Protein AF-A0AAU8YBQ7-F1 (afdb_monomer)

Solvent-accessible surface area (backbone atoms only — not comparable to full-atom values): 8292 Å² total; per-residue (Å²): 122,76,73,62,60,60,56,55,57,53,52,53,54,51,55,53,53,53,54,54,53,51,52,55,48,53,53,50,52,52,48,53,54,50,52,51,49,52,49,43,49,50,54,31,54,53,45,56,68,35,92,82,44,79,46,69,67,44,48,36,52,32,47,48,51,38,31,48,57,38,47,51,52,37,49,54,52,48,51,55,45,42,53,52,31,44,52,39,36,78,57,50,59,101,85,54,80,35,73,60,48,41,58,53,52,53,50,51,54,54,50,47,57,52,49,51,48,55,52,23,50,46,51,28,58,76,31,67,93,46,87,58,18,61,45,54,22,45,52,43,48,35,53,51,26,54,54,47,44,53,57,51,62,69,47,122

Sequence (156 aa):
MESVFKAVCVAALLATGVAHADVGREEGLDEAVRQFAAKVEAEWQQCLKNPNTRTTKDSDLCLLSMVRASNERVEEKYQEKMVTAQHMAEHPDSFATYETVPSLLKDSQALWKQYVKADCDGIYAESAAGTARSGYALFCRYKHALHRLRALDEWL

Structure (mmCIF, N/CA/C/O backbone):
data_AF-A0AAU8YBQ7-F1
#
_entry.id   AF-A0AAU8YBQ7-F1
#
loop_
_atom_site.group_PDB
_atom_site.id
_atom_site.type_symbol
_atom_site.label_atom_id
_atom_site.label_alt_id
_atom_site.label_comp_id
_atom_site.label_asym_id
_atom_site.label_entity_id
_atom_site.label_seq_id
_atom_site.pdbx_PDB_ins_code
_atom_site.Cartn_x
_atom_site.Cartn_y
_atom_site.Cartn_z
_atom_site.occupancy
_atom_site.B_iso_or_equiv
_atom_site.auth_seq_id
_atom_site.auth_comp_id
_atom_site.auth_asym_id
_atom_site.auth_atom_id
_atom_site.pdbx_PDB_model_num
ATOM 1 N N . MET A 1 1 ? 15.209 -35.539 -43.530 1.00 44.81 1 MET A N 1
ATOM 2 C CA . MET A 1 1 ? 14.117 -35.472 -42.529 1.00 44.81 1 MET A CA 1
ATOM 3 C C . MET A 1 1 ? 14.602 -35.558 -41.080 1.00 44.81 1 MET A C 1
ATOM 5 O O . MET A 1 1 ? 13.889 -35.086 -40.211 1.00 44.81 1 MET A O 1
ATOM 9 N N . GLU A 1 2 ? 15.806 -36.062 -40.790 1.00 43.50 2 GLU A N 1
ATOM 10 C CA . GLU A 1 2 ? 16.298 -36.199 -39.401 1.00 43.50 2 GLU A CA 1
ATOM 11 C C . GLU A 1 2 ? 16.768 -34.888 -38.738 1.00 43.50 2 GLU A C 1
ATOM 13 O O . GLU A 1 2 ? 16.822 -34.789 -37.515 1.00 43.50 2 GLU A O 1
ATOM 18 N N . SER A 1 3 ? 17.076 -33.854 -39.528 1.00 49.28 3 SER A N 1
ATOM 19 C CA . SER A 1 3 ? 17.566 -32.564 -39.014 1.00 49.28 3 SER A CA 1
ATOM 20 C C . SER A 1 3 ? 16.453 -31.631 -38.509 1.00 49.28 3 SER A C 1
ATOM 22 O O . SER A 1 3 ? 16.732 -30.746 -37.705 1.00 49.28 3 SER A O 1
ATOM 24 N N . VAL A 1 4 ? 15.198 -31.840 -38.927 1.00 48.59 4 VAL A N 1
ATOM 25 C CA . VAL A 1 4 ? 14.063 -30.974 -38.552 1.00 48.59 4 VAL A CA 1
ATOM 26 C C . VAL A 1 4 ? 13.510 -31.352 -37.172 1.00 48.59 4 VAL A C 1
ATOM 28 O O . VAL A 1 4 ? 13.166 -30.477 -36.384 1.00 48.59 4 VAL A O 1
ATOM 31 N N . PHE A 1 5 ? 13.520 -32.642 -36.818 1.00 42.41 5 PHE A N 1
ATOM 32 C CA . PHE A 1 5 ? 13.032 -33.117 -35.517 1.00 42.41 5 PHE A CA 1
ATOM 33 C C . PHE A 1 5 ? 13.914 -32.688 -34.334 1.00 42.41 5 PHE A C 1
ATOM 35 O O . PHE A 1 5 ? 13.396 -32.427 -33.251 1.00 42.41 5 PHE A O 1
ATOM 42 N N . LYS A 1 6 ? 15.231 -32.535 -34.530 1.00 42.56 6 LYS A N 1
ATOM 43 C CA . LYS A 1 6 ? 16.135 -32.065 -33.464 1.00 42.56 6 LYS A CA 1
ATOM 44 C C . LYS A 1 6 ? 15.940 -30.584 -33.115 1.00 42.56 6 LYS A C 1
ATOM 46 O O . LYS A 1 6 ? 16.131 -30.217 -31.961 1.00 42.56 6 LYS A O 1
ATOM 51 N N . ALA A 1 7 ? 15.527 -29.750 -34.071 1.00 46.56 7 ALA A N 1
ATOM 52 C CA . ALA A 1 7 ? 15.308 -28.321 -33.838 1.00 46.56 7 ALA A CA 1
ATOM 53 C C . ALA A 1 7 ? 14.047 -28.043 -32.994 1.00 46.56 7 ALA A C 1
ATOM 55 O O . ALA A 1 7 ? 14.046 -27.142 -32.158 1.00 46.56 7 ALA A O 1
ATOM 56 N N . VAL A 1 8 ? 12.999 -28.859 -33.155 1.00 50.03 8 VAL A N 1
ATOM 57 C CA . VAL A 1 8 ? 11.725 -28.701 -32.429 1.00 50.03 8 VAL A CA 1
ATOM 58 C C . VAL A 1 8 ? 11.865 -29.057 -30.942 1.00 50.03 8 VAL A C 1
ATOM 60 O O . VAL A 1 8 ? 11.314 -28.363 -30.090 1.00 50.03 8 VAL A O 1
ATOM 63 N N . CYS A 1 9 ? 12.657 -30.079 -30.602 1.00 44.56 9 CYS A N 1
ATOM 64 C CA . CYS A 1 9 ? 12.886 -30.467 -29.205 1.00 44.56 9 CYS A CA 1
ATOM 65 C C . CY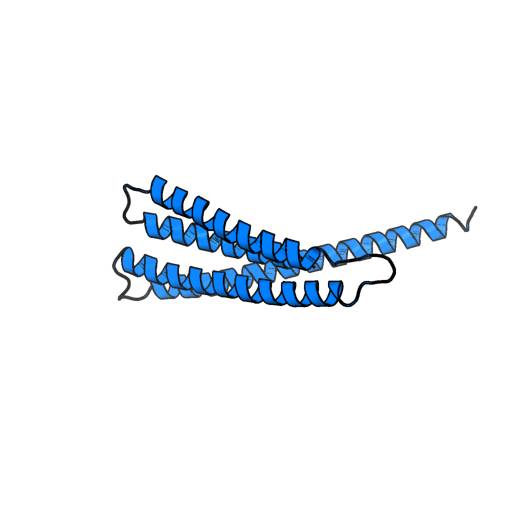S A 1 9 ? 13.658 -29.408 -28.401 1.00 44.56 9 CYS A C 1
ATOM 67 O O . CYS A 1 9 ? 13.380 -29.216 -27.221 1.00 44.56 9 CYS A O 1
ATOM 69 N N . VAL A 1 10 ? 14.594 -28.691 -29.032 1.00 49.53 10 VAL A N 1
ATOM 70 C CA . VAL A 1 10 ? 15.361 -27.623 -28.365 1.00 49.53 10 VAL A CA 1
ATOM 71 C C . VAL A 1 10 ? 14.493 -26.382 -28.135 1.00 49.53 10 VAL A C 1
ATOM 73 O O . VAL A 1 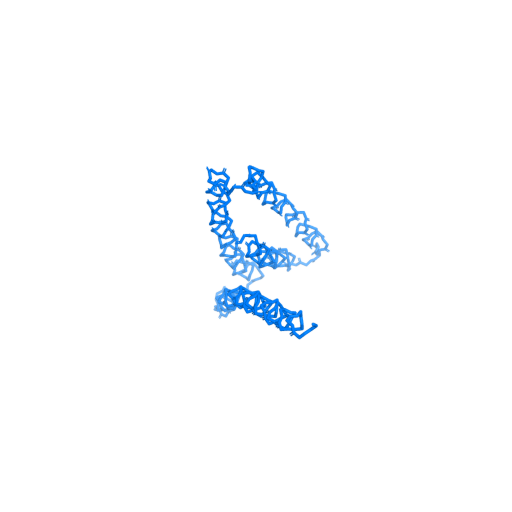10 ? 14.552 -25.790 -27.061 1.00 49.53 10 VAL A O 1
ATOM 76 N N . ALA A 1 11 ? 13.628 -26.026 -29.091 1.00 46.81 11 ALA A N 1
ATOM 77 C CA . ALA A 1 11 ? 12.691 -24.912 -28.935 1.00 46.81 11 ALA A CA 1
ATOM 78 C C . ALA A 1 11 ? 11.652 -25.164 -27.823 1.00 46.81 11 ALA A C 1
ATOM 80 O O . ALA A 1 11 ? 11.348 -24.255 -27.053 1.00 46.81 11 ALA A O 1
ATOM 81 N N . ALA A 1 12 ? 11.160 -26.401 -27.687 1.00 47.06 12 ALA A N 1
ATOM 82 C CA . ALA A 1 12 ? 10.235 -26.776 -26.615 1.00 47.06 12 ALA A CA 1
ATOM 83 C C . ALA A 1 12 ? 10.886 -26.706 -25.220 1.00 47.06 12 ALA A C 1
ATOM 85 O O . ALA A 1 12 ? 10.263 -26.210 -24.286 1.00 47.06 12 ALA A O 1
ATOM 86 N N . LEU A 1 13 ? 12.150 -27.130 -25.089 1.00 47.19 13 LEU A N 1
ATOM 87 C CA . LEU A 1 13 ? 12.907 -27.048 -23.832 1.00 47.19 13 LEU A CA 1
ATOM 88 C C . LEU A 1 13 ? 13.192 -25.597 -23.411 1.00 47.19 13 LEU A C 1
ATOM 90 O O . LEU A 1 13 ? 13.106 -25.268 -22.226 1.00 47.19 13 LEU A O 1
ATOM 94 N N . LEU A 1 14 ? 13.477 -24.717 -24.376 1.00 47.03 14 LEU A N 1
ATOM 95 C CA . LEU A 1 14 ? 13.661 -23.285 -24.125 1.00 47.03 14 LEU A CA 1
ATOM 96 C C . LEU A 1 14 ? 12.347 -22.608 -23.707 1.00 47.03 14 LEU A C 1
ATOM 98 O O . LEU A 1 14 ? 12.343 -21.857 -22.737 1.00 47.03 14 LEU A O 1
ATOM 102 N N . ALA A 1 15 ? 11.225 -22.928 -24.360 1.00 47.75 15 ALA A N 1
ATOM 103 C CA . ALA A 1 15 ? 9.911 -22.393 -23.994 1.00 47.75 15 ALA A CA 1
ATOM 104 C C . ALA A 1 15 ? 9.475 -22.818 -22.579 1.00 47.75 15 ALA A C 1
ATOM 106 O O . ALA A 1 15 ? 8.937 -22.008 -21.826 1.00 47.75 15 ALA A O 1
ATOM 107 N N . THR A 1 16 ? 9.761 -24.062 -22.174 1.00 48.12 16 THR A N 1
ATOM 108 C CA . THR A 1 16 ? 9.491 -24.512 -20.800 1.00 48.12 16 THR A CA 1
ATOM 109 C C . THR A 1 16 ? 10.405 -23.852 -19.770 1.00 48.12 16 THR A C 1
ATOM 111 O O . THR A 1 16 ? 9.954 -23.587 -18.660 1.00 48.12 16 THR A O 1
ATOM 114 N N . GLY A 1 17 ? 11.665 -23.556 -20.110 1.00 46.53 17 GLY A N 1
ATOM 115 C CA . GLY A 1 17 ? 12.604 -22.896 -19.196 1.00 46.53 17 GLY A CA 1
ATOM 116 C C . GLY A 1 17 ? 12.213 -21.455 -18.860 1.00 46.53 17 GLY A C 1
ATOM 117 O O . GLY A 1 17 ? 12.323 -21.052 -17.705 1.00 46.53 17 GLY A O 1
ATOM 118 N N . VAL A 1 18 ? 11.693 -20.708 -19.841 1.00 51.72 18 VAL A N 1
ATOM 119 C CA . VAL A 1 18 ? 11.190 -19.337 -19.637 1.00 51.72 18 VAL A CA 1
ATOM 120 C C . VAL A 1 18 ? 9.945 -19.342 -18.744 1.00 51.72 18 VAL A C 1
ATOM 122 O O . VAL A 1 18 ? 9.894 -18.600 -17.770 1.00 51.72 18 VAL A O 1
ATOM 125 N N . ALA A 1 19 ? 9.005 -20.264 -18.980 1.00 52.69 19 ALA A N 1
ATOM 126 C CA . ALA A 1 19 ? 7.791 -20.372 -18.170 1.00 52.69 19 ALA A CA 1
ATOM 127 C C . ALA A 1 19 ? 8.064 -20.711 -16.689 1.00 52.69 19 ALA A C 1
ATOM 129 O O . ALA A 1 19 ? 7.406 -20.168 -15.809 1.00 52.69 19 ALA A O 1
ATOM 130 N N . HIS A 1 20 ? 9.044 -21.571 -16.379 1.00 53.66 20 HIS A N 1
ATOM 131 C CA . HIS A 1 20 ? 9.386 -21.878 -14.979 1.00 53.66 20 HIS A CA 1
ATOM 132 C C . HIS A 1 20 ? 10.113 -20.719 -14.278 1.00 53.66 20 HIS A C 1
ATOM 134 O O . HIS A 1 20 ? 9.947 -20.538 -13.073 1.00 53.66 20 HIS A O 1
ATOM 140 N N . ALA A 1 21 ? 10.904 -19.932 -15.015 1.00 57.16 21 ALA A N 1
ATOM 141 C CA . ALA A 1 21 ? 11.534 -18.729 -14.475 1.00 57.16 21 ALA A CA 1
ATOM 142 C C . ALA A 1 21 ? 10.495 -17.635 -14.171 1.00 57.16 21 ALA A C 1
ATOM 144 O O . ALA A 1 21 ? 10.602 -16.969 -13.142 1.00 57.16 21 ALA A O 1
ATOM 145 N N . ASP A 1 22 ? 9.473 -17.498 -15.020 1.00 58.81 22 ASP A N 1
ATOM 146 C CA . ASP A 1 22 ? 8.364 -16.567 -14.803 1.00 58.81 22 ASP A CA 1
ATOM 147 C C . ASP A 1 22 ? 7.492 -16.975 -13.605 1.00 58.81 22 ASP A C 1
ATOM 149 O O . ASP A 1 22 ? 7.233 -16.137 -12.744 1.00 58.81 22 ASP A O 1
ATOM 153 N N . VAL A 1 23 ? 7.144 -18.262 -13.464 1.00 62.88 23 VAL A N 1
ATOM 154 C CA . VAL A 1 23 ? 6.393 -18.765 -12.294 1.00 62.88 23 VAL A CA 1
ATOM 155 C C . VAL A 1 23 ? 7.181 -18.562 -10.995 1.00 62.88 23 VAL A C 1
ATOM 157 O O . VAL A 1 23 ? 6.638 -18.047 -10.023 1.00 62.88 23 VAL A O 1
ATOM 160 N N . GLY A 1 24 ? 8.480 -18.880 -10.974 1.00 61.44 24 GLY A N 1
ATOM 161 C CA . GLY A 1 24 ? 9.313 -18.662 -9.785 1.00 61.44 24 GLY A CA 1
ATOM 162 C C . GLY A 1 24 ? 9.482 -17.180 -9.417 1.00 61.44 24 GLY A C 1
ATOM 163 O O . GLY A 1 24 ? 9.606 -16.846 -8.237 1.00 61.44 24 GLY A O 1
ATOM 164 N N . ARG A 1 25 ? 9.461 -16.276 -10.408 1.00 63.16 25 ARG A N 1
ATOM 165 C CA . ARG A 1 25 ? 9.467 -14.822 -10.182 1.00 63.16 25 ARG A CA 1
ATOM 166 C C . ARG A 1 25 ? 8.149 -14.364 -9.566 1.00 63.16 25 ARG A C 1
ATOM 168 O O . ARG A 1 25 ? 8.179 -13.662 -8.562 1.00 63.16 25 ARG A O 1
ATOM 175 N N . GLU A 1 26 ? 7.016 -14.768 -10.134 1.00 63.09 26 GLU A N 1
ATOM 176 C CA . GLU A 1 26 ? 5.683 -14.432 -9.617 1.00 63.09 26 GLU A CA 1
ATOM 177 C C . GLU A 1 26 ? 5.478 -14.949 -8.186 1.00 63.09 26 GLU A C 1
ATOM 179 O O . GLU A 1 26 ? 5.057 -14.189 -7.311 1.00 63.09 26 GLU A O 1
ATOM 184 N N . GLU A 1 27 ? 5.873 -16.196 -7.911 1.00 72.88 27 GLU A N 1
ATOM 185 C CA . GLU A 1 27 ? 5.844 -16.783 -6.565 1.00 72.88 27 GLU A CA 1
ATOM 186 C C . GLU A 1 27 ? 6.729 -16.004 -5.579 1.00 72.88 27 GLU A C 1
ATOM 188 O O . GLU A 1 27 ? 6.330 -15.753 -4.440 1.00 72.88 27 GLU A O 1
ATOM 193 N N . GLY A 1 28 ? 7.920 -15.574 -6.010 1.00 73.31 28 GLY A N 1
ATOM 194 C CA . GLY A 1 28 ? 8.822 -14.766 -5.188 1.00 73.31 28 GLY A CA 1
ATOM 195 C C . GLY A 1 28 ? 8.278 -13.368 -4.873 1.00 73.31 28 GLY A C 1
ATOM 196 O O . GLY A 1 28 ? 8.440 -12.879 -3.752 1.00 73.31 28 GLY A O 1
ATOM 197 N N . LEU A 1 29 ? 7.616 -12.727 -5.840 1.00 77.19 29 LEU A N 1
ATOM 198 C CA . LEU A 1 29 ? 6.994 -11.411 -5.664 1.00 77.19 29 LEU A CA 1
ATOM 199 C C . LEU A 1 29 ? 5.782 -11.493 -4.725 1.00 77.19 29 LEU A C 1
ATOM 201 O O . LEU A 1 29 ? 5.662 -10.673 -3.810 1.00 77.19 29 LEU A O 1
ATOM 205 N N . ASP A 1 30 ? 4.931 -12.513 -4.874 1.00 86.19 30 ASP A N 1
ATOM 206 C CA . ASP A 1 30 ? 3.822 -12.731 -3.940 1.00 86.19 30 ASP A CA 1
ATOM 207 C C . ASP A 1 30 ? 4.329 -13.051 -2.527 1.00 86.19 30 ASP A C 1
ATOM 209 O O . ASP A 1 30 ? 3.821 -12.487 -1.554 1.00 86.19 30 ASP A O 1
ATOM 213 N N . GLU A 1 31 ? 5.389 -13.855 -2.390 1.00 90.06 31 GLU A N 1
ATOM 214 C CA . GLU A 1 31 ? 5.998 -14.132 -1.086 1.00 90.06 31 GLU A CA 1
ATOM 215 C C . GLU A 1 31 ? 6.540 -12.856 -0.428 1.00 90.06 31 GLU A C 1
ATOM 217 O O . GLU A 1 31 ? 6.329 -12.655 0.769 1.00 90.06 31 GLU A O 1
ATOM 222 N N . ALA A 1 32 ? 7.165 -11.943 -1.180 1.00 91.19 32 ALA A N 1
ATOM 223 C CA . ALA A 1 32 ? 7.634 -10.668 -0.634 1.00 91.19 32 ALA A CA 1
ATOM 224 C C . ALA A 1 32 ? 6.475 -9.803 -0.102 1.00 91.19 32 ALA A C 1
ATOM 226 O O . ALA A 1 32 ? 6.567 -9.238 0.996 1.00 91.19 32 ALA A O 1
ATOM 227 N N . VAL A 1 33 ? 5.357 -9.728 -0.834 1.00 94.62 33 VAL A N 1
ATOM 228 C CA . VAL A 1 33 ? 4.145 -9.032 -0.367 1.00 94.62 33 VAL A CA 1
ATOM 229 C C . VAL A 1 33 ? 3.551 -9.732 0.856 1.00 94.62 33 VAL A C 1
ATOM 231 O O . VAL A 1 33 ? 3.129 -9.063 1.802 1.00 94.62 33 VAL A O 1
ATOM 234 N N . ARG A 1 34 ? 3.562 -11.067 0.889 1.00 95.00 34 ARG A N 1
ATOM 235 C CA . ARG A 1 34 ? 3.047 -11.869 2.006 1.00 95.00 34 ARG A CA 1
ATOM 236 C C . ARG A 1 34 ? 3.892 -11.706 3.270 1.00 95.00 34 ARG A C 1
ATOM 238 O O . ARG A 1 34 ? 3.335 -11.573 4.359 1.00 95.00 34 ARG A O 1
ATOM 245 N N . GLN A 1 35 ? 5.216 -11.647 3.143 1.00 96.44 35 GLN A N 1
ATOM 246 C CA . GLN A 1 35 ? 6.131 -11.373 4.255 1.00 96.44 35 GLN A CA 1
ATOM 247 C C . GLN A 1 35 ? 5.960 -9.952 4.792 1.00 96.44 35 GLN A C 1
ATOM 249 O O . GLN A 1 35 ? 5.912 -9.752 6.008 1.00 96.44 35 GLN A O 1
ATOM 254 N N . PHE A 1 36 ? 5.813 -8.969 3.900 1.00 97.12 36 PHE A N 1
ATOM 255 C CA . PHE A 1 36 ? 5.486 -7.601 4.294 1.00 97.12 36 PHE A CA 1
ATOM 256 C C . PHE A 1 36 ? 4.156 -7.542 5.057 1.00 97.12 36 PHE A C 1
ATOM 258 O O . PHE A 1 36 ? 4.108 -6.976 6.150 1.00 97.12 36 PHE A O 1
ATOM 265 N N . ALA A 1 37 ? 3.104 -8.170 4.519 1.00 97.44 37 ALA A N 1
ATOM 266 C CA . ALA A 1 37 ? 1.792 -8.248 5.152 1.00 97.44 37 ALA A CA 1
ATOM 267 C C . ALA A 1 37 ? 1.888 -8.868 6.553 1.00 97.44 37 ALA A C 1
ATOM 269 O O . ALA A 1 37 ? 1.441 -8.252 7.517 1.00 97.44 37 ALA A O 1
ATOM 270 N N . ALA A 1 38 ? 2.568 -10.011 6.686 1.00 97.88 38 ALA A N 1
ATOM 271 C CA . ALA A 1 38 ? 2.761 -10.684 7.967 1.00 97.88 38 ALA A CA 1
ATOM 272 C C . ALA A 1 38 ? 3.471 -9.794 9.001 1.00 97.88 38 ALA A C 1
ATOM 274 O O . ALA A 1 38 ? 3.099 -9.794 10.175 1.00 97.88 38 ALA A O 1
ATOM 275 N N . LYS A 1 39 ? 4.467 -9.005 8.577 1.00 97.81 39 LYS A N 1
ATOM 276 C CA . LYS A 1 39 ? 5.168 -8.064 9.460 1.00 97.81 39 LYS A CA 1
ATOM 277 C C . LYS A 1 39 ? 4.228 -6.976 9.982 1.00 97.81 39 LYS A C 1
ATOM 279 O O . LYS A 1 39 ? 4.130 -6.789 11.194 1.00 97.81 39 LYS A O 1
ATOM 284 N N . VAL A 1 40 ? 3.534 -6.268 9.091 1.00 97.88 40 VAL A N 1
ATOM 285 C CA . VAL A 1 40 ? 2.670 -5.146 9.500 1.00 97.88 40 VAL A CA 1
ATOM 286 C C . VAL A 1 40 ? 1.432 -5.624 10.264 1.00 97.88 40 VAL A C 1
ATOM 288 O O . VAL A 1 40 ? 0.974 -4.945 11.183 1.00 97.88 40 VAL A O 1
ATOM 291 N N . GLU A 1 41 ? 0.928 -6.824 9.960 1.00 97.75 41 GLU A N 1
ATOM 292 C CA . GLU A 1 41 ? -0.128 -7.473 10.740 1.00 97.75 41 GLU A CA 1
ATOM 293 C C . GLU A 1 41 ? 0.365 -7.853 12.137 1.00 97.75 41 GLU A C 1
ATOM 295 O O . GLU A 1 41 ? -0.352 -7.631 13.111 1.00 97.75 41 GLU A O 1
ATOM 300 N N . ALA A 1 42 ? 1.591 -8.367 12.280 1.00 97.88 42 ALA A N 1
ATOM 301 C CA . ALA A 1 42 ? 2.164 -8.666 13.590 1.00 97.88 42 ALA A CA 1
ATOM 302 C C . ALA A 1 42 ? 2.313 -7.401 14.455 1.00 97.88 42 ALA A C 1
ATOM 304 O O . ALA A 1 42 ? 1.951 -7.421 15.634 1.00 97.88 42 ALA A O 1
ATOM 305 N N . GLU A 1 43 ? 2.773 -6.290 13.872 1.00 97.75 43 GLU A N 1
ATOM 306 C CA . GLU A 1 43 ? 2.866 -4.987 14.548 1.00 97.75 43 GLU A CA 1
ATOM 307 C C . GLU A 1 43 ? 1.482 -4.463 14.968 1.00 97.75 43 GLU A C 1
ATOM 309 O O . GLU A 1 43 ? 1.293 -4.013 16.104 1.00 97.75 43 GLU A O 1
ATOM 314 N N . TRP A 1 44 ? 0.481 -4.589 14.093 1.00 97.06 44 TRP A N 1
ATOM 315 C CA . TRP A 1 44 ? -0.907 -4.254 14.412 1.00 97.06 44 TRP A CA 1
ATOM 316 C C . TRP A 1 44 ? -1.453 -5.107 15.565 1.00 97.06 44 TRP A C 1
ATOM 318 O O . TRP A 1 44 ? -1.998 -4.565 16.530 1.00 97.06 44 TRP A O 1
ATOM 328 N N . GLN A 1 45 ? -1.247 -6.426 15.524 1.00 97.06 45 GLN A N 1
ATOM 329 C CA . GLN A 1 45 ? -1.651 -7.345 16.593 1.00 97.06 45 GLN A CA 1
ATOM 330 C C . GLN A 1 45 ? -0.945 -7.037 17.916 1.00 97.06 45 GLN A C 1
ATOM 332 O O . GLN A 1 45 ? -1.551 -7.136 18.985 1.00 97.06 45 GLN A O 1
ATOM 337 N N . GLN A 1 46 ? 0.324 -6.636 17.874 1.00 97.88 46 GLN A N 1
ATOM 338 C CA . GLN A 1 46 ? 1.050 -6.198 19.062 1.00 97.88 46 GLN A CA 1
ATOM 339 C C . GLN A 1 46 ? 0.460 -4.905 19.640 1.00 97.88 46 GLN A C 1
ATOM 341 O O . GLN A 1 46 ? 0.276 -4.814 20.854 1.00 97.88 46 GLN A O 1
ATOM 346 N N . CYS A 1 47 ? 0.106 -3.934 18.794 1.00 97.06 47 CYS A N 1
ATOM 347 C CA . CYS A 1 47 ? -0.556 -2.701 19.225 1.00 97.06 47 CYS A CA 1
ATOM 348 C C . CYS A 1 47 ? -1.921 -2.975 19.878 1.00 97.06 47 CYS A C 1
ATOM 350 O O . CYS A 1 47 ? -2.241 -2.398 20.921 1.00 97.06 47 CYS A O 1
ATOM 352 N N . LEU A 1 48 ? -2.699 -3.913 19.330 1.00 95.25 48 LEU A N 1
ATOM 353 C CA . LEU A 1 48 ? -3.985 -4.324 19.902 1.00 95.25 48 LEU A CA 1
ATOM 354 C C . LEU A 1 48 ? -3.859 -4.976 21.285 1.00 95.25 48 LEU A C 1
ATOM 356 O O . LEU A 1 48 ? -4.758 -4.834 22.107 1.00 95.25 48 LEU A O 1
ATOM 360 N N . LYS A 1 49 ? -2.744 -5.660 21.563 1.00 96.62 49 LYS A N 1
ATOM 361 C CA . LYS A 1 49 ? -2.467 -6.280 22.872 1.00 96.62 49 LYS A CA 1
ATOM 362 C C . LYS A 1 49 ? -2.007 -5.280 23.938 1.00 96.62 49 LYS A C 1
ATOM 364 O O . LYS A 1 49 ? -1.846 -5.666 25.095 1.00 96.62 49 LYS A O 1
ATOM 369 N N . ASN A 1 50 ? -1.763 -4.019 23.579 1.00 95.25 50 ASN A N 1
ATOM 370 C CA . ASN A 1 50 ? -1.350 -3.004 24.540 1.00 95.25 50 ASN A CA 1
ATOM 371 C C . ASN A 1 50 ? -2.480 -2.753 25.563 1.00 95.25 50 ASN A C 1
ATOM 373 O O . ASN A 1 50 ? -3.606 -2.474 25.154 1.00 95.25 50 ASN A O 1
ATOM 377 N N . PRO A 1 51 ? -2.212 -2.781 26.884 1.00 94.62 51 PRO A N 1
ATOM 378 C CA . PRO A 1 51 ? -3.235 -2.558 27.914 1.00 94.62 51 PRO A CA 1
ATOM 379 C C . PRO A 1 51 ? -3.878 -1.159 27.880 1.00 94.62 51 PRO A C 1
ATOM 381 O O . PRO A 1 51 ? -4.885 -0.928 28.560 1.00 94.62 51 PRO A O 1
ATOM 384 N N . ASN A 1 52 ? -3.305 -0.223 27.119 1.00 93.62 52 ASN A N 1
ATOM 385 C CA . ASN A 1 52 ? -3.858 1.107 26.870 1.00 93.62 52 ASN A CA 1
ATOM 386 C C . ASN A 1 52 ? -4.779 1.163 25.637 1.00 93.62 52 ASN A C 1
ATOM 388 O O . ASN A 1 52 ? -5.485 2.152 25.472 1.00 93.62 52 ASN A O 1
ATOM 392 N N . THR A 1 53 ? -4.829 0.113 24.812 1.00 94.06 53 THR A N 1
ATOM 393 C CA . THR A 1 53 ? -5.759 -0.011 23.681 1.00 94.06 53 THR A CA 1
ATOM 394 C C . THR A 1 53 ? -7.100 -0.532 24.194 1.00 94.06 53 THR A C 1
ATOM 396 O O . THR A 1 53 ? -7.301 -1.739 24.313 1.00 94.06 53 THR A O 1
ATOM 399 N N . ARG A 1 54 ? -8.013 0.370 24.575 1.00 93.06 54 ARG A N 1
ATOM 400 C CA . ARG A 1 54 ? -9.252 0.002 25.299 1.00 93.06 54 ARG A CA 1
ATOM 401 C C . ARG A 1 54 ? -10.530 0.332 24.550 1.00 93.06 54 ARG A C 1
ATOM 403 O O . ARG A 1 54 ? -11.590 -0.188 24.887 1.00 93.06 54 ARG A O 1
ATOM 410 N N . THR A 1 55 ? -10.448 1.219 23.571 1.00 93.94 55 THR A N 1
ATOM 411 C CA . THR A 1 55 ? -11.602 1.713 22.826 1.00 93.94 55 THR A CA 1
ATOM 412 C C . THR A 1 55 ? -11.483 1.369 21.350 1.00 93.94 55 THR A C 1
ATOM 414 O O . THR A 1 55 ? -10.389 1.142 20.837 1.00 93.94 55 THR A O 1
ATOM 417 N N . THR A 1 56 ? -12.610 1.408 20.632 1.00 90.81 56 THR A N 1
ATOM 418 C CA . THR A 1 56 ? -12.613 1.278 19.167 1.00 90.81 56 THR A CA 1
ATOM 419 C C . THR A 1 56 ? -11.687 2.301 18.513 1.00 90.81 56 THR A C 1
ATOM 421 O O . THR A 1 56 ? -10.977 1.969 17.575 1.00 90.81 56 THR A O 1
ATOM 424 N N . LYS A 1 57 ? -11.618 3.520 19.063 1.00 92.81 57 LYS A N 1
ATOM 425 C CA . LYS A 1 57 ? -10.703 4.559 18.590 1.00 92.81 57 LYS A CA 1
ATOM 426 C C . LYS A 1 57 ? -9.234 4.156 18.756 1.00 92.81 57 LYS A C 1
ATOM 428 O O . LYS A 1 57 ? -8.438 4.424 17.864 1.00 92.81 57 LYS A O 1
ATOM 433 N N . ASP A 1 58 ? -8.867 3.521 19.866 1.00 94.44 58 ASP A N 1
ATOM 434 C CA . ASP A 1 58 ? -7.489 3.059 20.070 1.00 94.44 58 ASP A CA 1
ATOM 435 C C . ASP A 1 58 ? -7.144 1.932 19.089 1.00 94.44 58 ASP A C 1
ATOM 437 O O . ASP A 1 58 ? -6.071 1.933 18.486 1.00 94.44 58 ASP A O 1
ATOM 441 N N . SER A 1 59 ? -8.082 1.008 18.856 1.00 93.56 59 SER A N 1
ATOM 442 C CA . SER A 1 59 ? -7.933 -0.031 17.832 1.00 93.56 59 SER A CA 1
ATOM 443 C C . SER A 1 59 ? -7.807 0.560 16.422 1.00 93.56 59 SER A C 1
ATOM 445 O O . SER A 1 59 ? -6.968 0.101 15.645 1.00 93.56 59 SER A O 1
ATOM 447 N N . ASP A 1 60 ? -8.575 1.607 16.105 1.00 95.19 60 ASP A N 1
ATOM 448 C CA . ASP A 1 60 ? -8.477 2.339 14.838 1.00 95.19 60 ASP A CA 1
ATOM 449 C C . ASP A 1 60 ? -7.110 3.018 14.682 1.00 95.19 60 ASP A C 1
ATOM 451 O O . ASP A 1 60 ? -6.570 3.048 13.580 1.00 95.19 60 ASP A O 1
ATOM 455 N N . LEU A 1 61 ? -6.512 3.537 15.761 1.00 96.19 61 LEU A N 1
ATOM 456 C CA . LEU A 1 61 ? -5.162 4.116 15.725 1.00 96.19 61 LEU A CA 1
ATOM 457 C C . LEU A 1 61 ? -4.092 3.056 15.440 1.00 96.19 61 LEU A C 1
ATOM 459 O O . LEU A 1 61 ? -3.200 3.301 14.625 1.00 96.19 61 LEU A O 1
ATOM 463 N N . CYS A 1 62 ? -4.205 1.872 16.049 1.00 96.44 62 CYS A N 1
ATOM 464 C CA . CYS A 1 62 ? -3.340 0.738 15.722 1.00 96.44 62 CYS A CA 1
ATOM 465 C C . CYS A 1 62 ? -3.450 0.371 14.236 1.00 96.44 62 CYS A C 1
ATOM 467 O O . CYS A 1 62 ? -2.443 0.197 13.549 1.00 96.44 62 CYS A O 1
ATOM 469 N N . LEU A 1 63 ? -4.679 0.294 13.722 1.00 96.12 63 LEU A N 1
ATOM 470 C CA . LEU A 1 63 ? -4.935 -0.046 12.328 1.00 96.12 63 LEU A CA 1
ATOM 471 C C . LEU A 1 63 ? -4.473 1.058 11.362 1.00 96.12 63 LEU A C 1
ATOM 473 O O . LEU A 1 63 ? -3.938 0.770 10.293 1.00 96.12 63 LEU A O 1
ATOM 477 N N . LEU A 1 64 ? -4.612 2.327 11.744 1.00 97.31 64 LEU A N 1
ATOM 478 C CA . LEU A 1 64 ? -4.113 3.463 10.973 1.00 97.31 64 LEU A CA 1
ATOM 479 C C . LEU A 1 64 ? -2.593 3.395 10.784 1.00 97.31 64 LEU A C 1
ATOM 481 O O . LEU A 1 64 ? -2.109 3.745 9.709 1.00 97.31 64 LEU A O 1
ATOM 485 N N . SER A 1 65 ? -1.848 2.928 11.792 1.00 97.31 65 SER A N 1
ATOM 486 C CA . SER A 1 65 ? -0.401 2.712 11.667 1.00 97.31 65 SER A CA 1
ATOM 487 C C . SER A 1 65 ? -0.079 1.681 10.583 1.00 97.31 65 SER A C 1
ATOM 489 O O . SER A 1 65 ? 0.759 1.937 9.722 1.00 97.31 65 SER A O 1
ATOM 491 N N . MET A 1 66 ? -0.805 0.558 10.565 1.00 97.44 66 MET A N 1
ATOM 492 C CA . MET A 1 66 ? -0.666 -0.485 9.541 1.00 97.44 66 MET A CA 1
ATOM 493 C C . MET A 1 66 ? -0.972 0.047 8.133 1.00 97.44 66 MET A C 1
ATOM 495 O O . MET A 1 66 ? -0.237 -0.223 7.181 1.00 97.44 66 MET A O 1
ATOM 499 N N . VAL A 1 67 ? -2.031 0.854 7.996 1.00 98.25 67 VAL A N 1
ATOM 500 C CA . VAL A 1 67 ? -2.404 1.494 6.723 1.00 98.25 67 VAL A CA 1
ATOM 501 C C . VAL A 1 67 ? -1.330 2.472 6.247 1.00 98.25 67 VAL A C 1
ATOM 503 O O . VAL A 1 67 ? -1.034 2.505 5.054 1.00 98.25 67 VAL A O 1
ATOM 506 N N . ARG A 1 68 ? -0.737 3.265 7.149 1.00 98.44 68 ARG A N 1
ATOM 507 C CA . ARG A 1 68 ? 0.353 4.193 6.804 1.00 98.44 68 ARG A CA 1
ATOM 508 C C . ARG A 1 68 ? 1.567 3.444 6.273 1.00 98.44 68 ARG A C 1
ATOM 510 O O . ARG A 1 68 ? 1.951 3.710 5.142 1.00 98.44 68 ARG A O 1
ATOM 517 N N . ALA A 1 69 ? 2.060 2.454 7.017 1.00 98.31 69 ALA A N 1
ATOM 518 C CA . ALA A 1 69 ? 3.199 1.638 6.592 1.00 98.31 69 ALA A CA 1
ATOM 519 C C . ALA A 1 69 ? 2.954 0.970 5.227 1.00 98.31 69 ALA A C 1
ATOM 521 O O . ALA A 1 69 ? 3.831 0.931 4.369 1.00 98.31 69 ALA A O 1
ATOM 522 N N . SER A 1 70 ? 1.731 0.486 4.989 1.00 98.56 70 SER A N 1
ATOM 523 C CA . SER A 1 70 ? 1.360 -0.135 3.711 1.00 98.56 70 SER A CA 1
ATOM 524 C C . SER A 1 70 ? 1.317 0.863 2.551 1.00 98.56 70 SER A C 1
ATOM 526 O O . SER A 1 70 ? 1.802 0.558 1.466 1.00 98.56 70 SER A O 1
ATOM 528 N N . ASN A 1 71 ? 0.779 2.066 2.765 1.00 98.44 71 ASN A N 1
ATOM 529 C CA . ASN A 1 71 ? 0.753 3.110 1.736 1.00 98.44 71 ASN A CA 1
ATOM 530 C C . ASN A 1 71 ? 2.139 3.703 1.458 1.00 98.44 71 ASN A C 1
ATOM 532 O O . ASN A 1 71 ? 2.434 4.020 0.309 1.00 98.44 71 ASN A O 1
ATOM 536 N N . GLU A 1 72 ? 2.982 3.838 2.482 1.00 98.62 72 GLU A N 1
ATOM 537 C CA . GLU A 1 72 ? 4.391 4.219 2.329 1.00 98.62 72 GLU A CA 1
ATOM 538 C C . GLU A 1 72 ? 5.113 3.198 1.450 1.00 98.62 72 GLU A C 1
ATOM 540 O O . GLU A 1 72 ? 5.719 3.580 0.451 1.00 98.62 72 GLU A O 1
ATOM 545 N N . ARG A 1 73 ? 4.930 1.897 1.718 1.00 98.31 73 ARG A N 1
ATOM 546 C CA . ARG A 1 73 ? 5.519 0.838 0.890 1.00 98.31 73 ARG A CA 1
ATOM 547 C C . ARG A 1 73 ? 5.028 0.867 -0.561 1.00 98.31 73 ARG A C 1
ATOM 549 O O . ARG A 1 73 ? 5.809 0.611 -1.476 1.00 98.31 73 ARG A O 1
ATOM 556 N N . VAL A 1 74 ? 3.749 1.181 -0.788 1.00 98.56 74 VAL A N 1
ATOM 557 C CA . VAL A 1 74 ? 3.200 1.374 -2.144 1.00 98.56 74 VAL A CA 1
ATOM 558 C C . VAL A 1 74 ? 3.867 2.552 -2.847 1.00 98.56 74 VAL A C 1
ATOM 560 O O . VAL A 1 74 ? 4.180 2.448 -4.030 1.00 98.56 74 VAL A O 1
ATOM 563 N N . GLU A 1 75 ? 4.066 3.670 -2.151 1.00 98.62 75 GLU A N 1
ATOM 564 C CA . GLU A 1 75 ? 4.697 4.852 -2.737 1.00 98.62 75 GLU A CA 1
ATOM 565 C C . GLU A 1 75 ? 6.173 4.589 -3.060 1.00 98.62 75 GLU A C 1
ATOM 567 O O . GLU A 1 75 ? 6.591 4.886 -4.172 1.00 98.62 75 GLU A O 1
ATOM 572 N N . GLU A 1 76 ? 6.929 3.953 -2.160 1.00 98.31 76 GLU A N 1
ATOM 573 C CA . GLU A 1 76 ? 8.311 3.522 -2.418 1.00 98.31 76 GLU A CA 1
ATOM 574 C C . GLU A 1 76 ? 8.407 2.679 -3.692 1.00 98.31 76 GLU A C 1
ATOM 576 O O . GLU A 1 76 ? 9.143 3.023 -4.616 1.00 98.31 76 GLU A O 1
ATOM 581 N N . LYS A 1 77 ? 7.600 1.616 -3.783 1.00 97.62 77 LYS A N 1
ATOM 582 C CA . LYS A 1 77 ? 7.613 0.721 -4.942 1.00 97.62 77 LYS A CA 1
ATOM 583 C C . LYS A 1 77 ? 7.136 1.415 -6.222 1.00 97.62 77 LYS A C 1
ATOM 585 O O . LYS A 1 77 ? 7.674 1.165 -7.295 1.00 97.62 77 LYS A O 1
ATOM 590 N N . TYR A 1 78 ? 6.172 2.330 -6.133 1.00 98.38 78 TYR A N 1
ATOM 591 C CA . TYR A 1 78 ? 5.775 3.158 -7.274 1.00 98.38 78 TYR A CA 1
ATOM 592 C C . TYR A 1 78 ? 6.935 4.030 -7.777 1.00 98.38 78 TYR A C 1
ATOM 594 O O . TYR A 1 78 ? 7.149 4.101 -8.986 1.00 98.38 78 TYR A O 1
ATOM 602 N N . GLN A 1 79 ? 7.696 4.663 -6.879 1.00 98.31 79 GLN A N 1
ATOM 603 C CA . GLN A 1 79 ? 8.856 5.471 -7.266 1.00 98.31 79 GLN A CA 1
ATOM 604 C C . GLN A 1 79 ? 9.964 4.607 -7.880 1.00 98.31 79 GLN A C 1
ATOM 606 O O . GLN A 1 79 ? 10.518 4.988 -8.909 1.00 98.31 79 GLN A O 1
ATOM 611 N N . GLU A 1 80 ? 10.233 3.421 -7.321 1.00 96.75 80 GLU A N 1
ATOM 612 C CA . GLU A 1 80 ? 11.160 2.440 -7.906 1.00 96.75 80 GLU A CA 1
ATOM 613 C C . GLU A 1 80 ? 10.770 2.112 -9.360 1.00 96.75 80 GLU A C 1
ATOM 615 O O . GLU A 1 80 ? 11.583 2.264 -10.273 1.00 96.75 80 GLU A O 1
ATOM 620 N N . LYS A 1 81 ? 9.501 1.751 -9.603 1.00 96.06 81 LYS A N 1
ATOM 621 C CA . LYS A 1 81 ? 9.010 1.428 -10.954 1.00 96.06 81 LYS A CA 1
ATOM 622 C C . LYS A 1 81 ? 8.974 2.638 -11.886 1.00 96.06 81 LYS A C 1
ATOM 624 O O . LYS A 1 81 ? 9.210 2.487 -13.084 1.00 96.06 81 LYS A O 1
ATOM 629 N N . MET A 1 82 ? 8.730 3.839 -11.362 1.00 97.31 82 MET A N 1
ATOM 630 C CA . MET A 1 82 ? 8.790 5.075 -12.144 1.00 97.31 82 MET A CA 1
ATOM 631 C C . MET A 1 82 ? 10.203 5.350 -12.658 1.00 97.31 82 MET A C 1
ATOM 633 O O . MET A 1 82 ? 10.361 5.675 -13.833 1.00 97.31 82 MET A O 1
ATOM 637 N N . VAL A 1 83 ? 11.223 5.170 -11.814 1.00 96.50 83 VAL A N 1
ATOM 638 C CA . VAL A 1 83 ? 12.629 5.318 -12.221 1.00 96.50 83 VAL A CA 1
ATOM 639 C C . VAL A 1 83 ? 12.969 4.330 -13.339 1.00 96.50 83 VAL A C 1
ATOM 641 O O . VAL A 1 83 ? 13.541 4.731 -14.353 1.00 96.50 83 VAL A O 1
ATOM 644 N N . THR A 1 84 ? 12.564 3.063 -13.211 1.00 94.19 84 THR A N 1
ATOM 645 C CA . THR A 1 84 ? 12.763 2.059 -14.271 1.00 94.19 84 THR A CA 1
ATOM 646 C C . THR A 1 84 ? 12.053 2.452 -15.568 1.00 94.19 84 THR A C 1
ATOM 648 O O . THR A 1 84 ? 12.667 2.422 -16.634 1.00 94.19 84 THR A O 1
ATOM 651 N N . ALA A 1 85 ? 10.787 2.871 -15.490 1.00 93.94 85 ALA A N 1
ATOM 652 C CA . ALA A 1 85 ? 10.010 3.284 -16.656 1.00 93.94 85 ALA A CA 1
ATOM 653 C C . ALA A 1 85 ? 10.639 4.486 -17.380 1.00 93.94 85 ALA A C 1
ATOM 655 O O . ALA A 1 85 ? 10.695 4.505 -18.609 1.00 93.94 85 ALA A O 1
ATOM 656 N N . GLN A 1 86 ? 11.128 5.479 -16.631 1.00 94.81 86 GLN A N 1
ATOM 657 C CA . GLN A 1 86 ? 11.819 6.645 -17.189 1.00 94.81 86 GLN A CA 1
ATOM 658 C C . GLN A 1 86 ? 13.121 6.240 -17.876 1.00 94.81 86 GLN A C 1
ATOM 660 O O . GLN A 1 86 ? 13.348 6.621 -19.021 1.00 94.81 86 GLN A O 1
ATOM 665 N N . HIS A 1 87 ? 13.927 5.398 -17.227 1.00 93.50 87 HIS A N 1
ATOM 666 C CA . HIS A 1 87 ? 15.172 4.904 -17.806 1.00 93.50 87 HIS A CA 1
ATOM 667 C C . HIS A 1 87 ? 14.941 4.174 -19.139 1.00 93.50 87 HIS A C 1
ATOM 669 O O . HIS A 1 87 ? 15.674 4.409 -20.098 1.00 93.50 87 HIS A O 1
ATOM 675 N N . MET A 1 88 ? 13.911 3.324 -19.224 1.00 89.88 88 MET A N 1
ATOM 676 C CA . MET A 1 88 ? 13.541 2.623 -20.462 1.00 89.88 88 MET A CA 1
ATOM 677 C C . MET A 1 88 ? 13.041 3.569 -21.558 1.00 89.88 88 MET A C 1
ATOM 679 O O . MET A 1 88 ? 13.310 3.342 -22.735 1.00 89.88 88 MET A O 1
ATOM 683 N N . ALA A 1 89 ? 12.313 4.624 -21.190 1.00 91.44 89 ALA A N 1
ATOM 684 C CA . ALA A 1 89 ? 11.853 5.631 -22.141 1.00 91.44 89 ALA A CA 1
ATOM 685 C C . ALA A 1 89 ? 13.013 6.472 -22.703 1.00 91.44 89 ALA A C 1
ATOM 687 O O . ALA A 1 89 ? 13.003 6.811 -23.882 1.00 91.44 89 ALA A O 1
ATOM 688 N N . GLU A 1 90 ? 14.016 6.785 -21.878 1.00 92.44 90 GLU A N 1
ATOM 689 C CA . GLU A 1 90 ? 15.221 7.524 -22.285 1.00 92.44 90 GLU A CA 1
ATOM 690 C C . GLU A 1 90 ? 16.200 6.668 -23.103 1.00 92.44 90 GLU A C 1
ATOM 692 O O . GLU A 1 90 ? 16.915 7.191 -23.958 1.00 92.44 90 GLU A O 1
ATOM 697 N N . HIS A 1 91 ? 16.213 5.355 -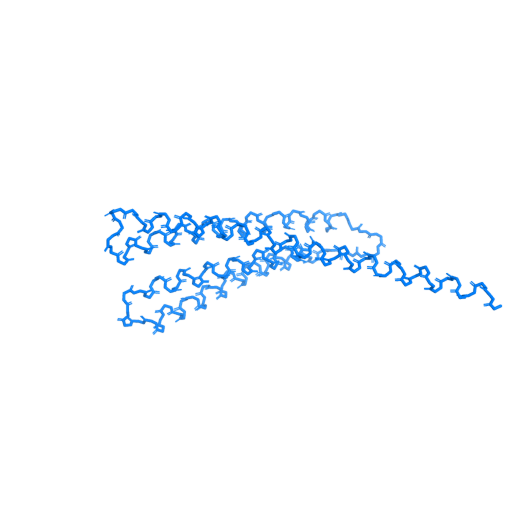22.862 1.00 89.69 91 HIS A N 1
ATOM 698 C CA . HIS A 1 91 ? 17.106 4.394 -23.509 1.00 89.69 91 HIS A CA 1
ATOM 699 C C . HIS A 1 91 ? 16.295 3.287 -24.199 1.00 89.69 91 HIS A C 1
ATOM 701 O O . HIS A 1 91 ? 16.331 2.134 -23.754 1.00 89.69 91 HIS A O 1
ATOM 707 N N . PRO A 1 92 ? 15.544 3.618 -25.268 1.00 83.81 92 PRO A N 1
ATOM 708 C CA . PRO A 1 92 ? 14.741 2.636 -25.977 1.00 83.81 92 PRO A CA 1
ATOM 709 C C . PRO A 1 92 ? 15.636 1.562 -26.598 1.00 83.81 92 PRO A C 1
ATOM 711 O O . PRO A 1 92 ? 16.761 1.827 -27.036 1.00 83.81 92 PRO A O 1
ATOM 714 N N . ASP A 1 93 ? 15.126 0.336 -26.643 1.00 81.12 93 ASP A N 1
ATOM 715 C CA . ASP A 1 93 ? 15.785 -0.734 -27.375 1.00 81.12 93 ASP A CA 1
ATOM 716 C C . ASP A 1 93 ? 15.591 -0.526 -28.894 1.00 81.12 93 ASP A C 1
ATOM 718 O O . ASP A 1 93 ? 14.821 0.320 -29.351 1.00 81.12 93 ASP A O 1
ATOM 722 N N . SER A 1 94 ? 16.320 -1.275 -29.722 1.00 78.88 94 SER A N 1
ATOM 723 C CA . SER A 1 94 ? 16.248 -1.101 -31.179 1.00 78.88 94 SER A CA 1
ATOM 724 C C . SER A 1 94 ? 14.922 -1.564 -31.801 1.00 78.88 94 SER A C 1
ATOM 726 O O . SER A 1 94 ? 14.764 -1.450 -33.017 1.00 78.88 94 SER A O 1
ATOM 728 N N . PHE A 1 95 ? 14.001 -2.130 -31.014 1.00 75.69 95 PHE A N 1
ATOM 729 C CA . PHE A 1 95 ? 12.809 -2.826 -31.505 1.00 75.69 95 PHE A CA 1
ATOM 730 C C . PHE A 1 95 ? 11.487 -2.307 -30.905 1.00 75.69 95 PHE A C 1
ATOM 732 O O . PHE A 1 95 ? 10.427 -2.630 -31.443 1.00 75.69 95 PHE A O 1
ATOM 739 N N . ALA A 1 96 ? 11.524 -1.495 -29.848 1.00 79.12 96 ALA A N 1
ATOM 740 C CA . ALA A 1 96 ? 10.379 -0.994 -29.102 1.00 79.12 96 ALA A CA 1
ATOM 741 C C . ALA A 1 96 ? 10.672 0.370 -28.453 1.00 79.12 96 ALA A C 1
ATOM 743 O O . ALA A 1 96 ? 11.782 0.674 -28.017 1.00 79.12 96 ALA A O 1
ATOM 744 N N . THR A 1 97 ? 9.628 1.194 -28.352 1.00 82.00 97 THR A N 1
ATOM 745 C CA . THR A 1 97 ? 9.659 2.459 -27.612 1.00 82.00 97 THR A CA 1
ATOM 746 C C . THR A 1 97 ? 8.800 2.355 -26.356 1.00 82.00 97 THR A C 1
ATOM 748 O O . THR A 1 97 ? 7.750 1.711 -26.349 1.00 82.00 97 THR A O 1
ATOM 751 N N . TYR A 1 98 ? 9.242 3.014 -25.284 1.00 88.69 98 TYR A N 1
ATOM 752 C CA . TYR A 1 98 ? 8.590 2.978 -23.967 1.00 88.69 98 TYR A CA 1
ATOM 753 C C . TYR A 1 98 ? 8.103 4.360 -23.508 1.00 88.69 98 TYR A C 1
ATOM 755 O O . TYR A 1 98 ? 7.777 4.553 -22.339 1.00 88.69 98 TYR A O 1
ATOM 763 N N . GLU A 1 99 ? 8.024 5.329 -24.425 1.00 89.94 99 GLU A N 1
ATOM 764 C CA . GLU A 1 99 ? 7.760 6.749 -24.138 1.00 89.94 99 GLU A CA 1
ATOM 765 C C . GLU A 1 99 ? 6.470 6.988 -23.336 1.00 89.94 99 GLU A C 1
ATOM 767 O O . GLU A 1 99 ? 6.402 7.894 -22.506 1.00 89.94 99 GLU A O 1
ATOM 772 N N . THR A 1 100 ? 5.442 6.162 -23.542 1.00 93.25 100 THR A N 1
A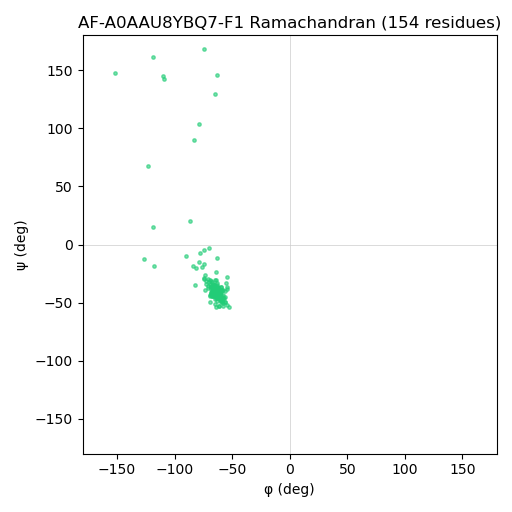TOM 773 C CA . THR A 1 100 ? 4.152 6.310 -22.853 1.00 93.25 100 THR A CA 1
ATOM 774 C C . THR A 1 100 ? 4.118 5.657 -21.473 1.00 93.25 100 THR A C 1
ATOM 776 O O . THR A 1 100 ? 3.237 5.984 -20.675 1.00 93.25 100 THR A O 1
ATOM 779 N N . VAL A 1 101 ? 5.043 4.739 -21.166 1.00 93.50 101 VAL A N 1
ATOM 780 C CA . VAL A 1 101 ? 5.010 3.928 -19.937 1.00 93.50 101 VAL A CA 1
ATOM 781 C C . VAL A 1 101 ? 5.053 4.797 -18.669 1.00 93.50 101 VAL A C 1
ATOM 783 O O . VAL A 1 101 ? 4.185 4.598 -17.814 1.00 93.50 101 VAL A O 1
ATOM 786 N N . PRO A 1 102 ? 5.938 5.811 -18.534 1.00 95.88 102 PRO A N 1
ATOM 787 C CA . PRO A 1 102 ? 5.944 6.683 -17.354 1.00 95.88 102 PRO A CA 1
ATOM 788 C C . PRO A 1 102 ? 4.623 7.437 -17.141 1.00 95.88 102 PRO A C 1
ATOM 790 O O . PRO A 1 102 ? 4.136 7.538 -16.013 1.00 95.88 102 PRO A O 1
ATOM 793 N N . SER A 1 103 ? 4.010 7.945 -18.219 1.00 96.94 103 SER A N 1
ATOM 794 C CA . SER A 1 103 ? 2.727 8.656 -18.131 1.00 96.94 103 SER A CA 1
ATOM 795 C C . SER A 1 103 ? 1.616 7.722 -17.662 1.00 96.94 103 SER A C 1
ATOM 797 O O . SER A 1 103 ? 0.888 8.049 -16.728 1.00 96.94 103 SER A O 1
ATOM 799 N N . LEU A 1 104 ? 1.527 6.529 -18.253 1.00 96.88 104 LEU A N 1
ATOM 800 C CA . LEU A 1 104 ? 0.514 5.541 -17.887 1.00 96.88 104 LEU A CA 1
ATOM 801 C C . LEU A 1 104 ? 0.692 5.040 -16.447 1.00 96.88 104 LEU A C 1
ATOM 803 O O . LEU A 1 104 ? -0.307 4.821 -15.761 1.00 96.88 104 LEU A O 1
ATOM 807 N N . LEU A 1 105 ? 1.931 4.911 -15.953 1.00 97.00 105 LEU A N 1
ATOM 808 C CA . LEU A 1 105 ? 2.200 4.534 -14.559 1.00 97.00 105 LEU A CA 1
ATOM 809 C C . LEU A 1 105 ? 1.671 5.589 -13.598 1.00 97.00 105 LEU A C 1
ATOM 811 O O . LEU A 1 105 ? 0.979 5.280 -12.624 1.00 97.00 105 LEU A O 1
ATOM 815 N N . LYS A 1 106 ? 1.997 6.848 -13.893 1.00 98.12 106 LYS A N 1
ATOM 816 C CA . LYS A 1 106 ? 1.571 8.004 -13.111 1.00 98.12 106 LYS A CA 1
ATOM 817 C C . LYS A 1 106 ? 0.049 8.098 -13.067 1.00 98.12 106 LYS A C 1
ATOM 819 O O . LYS A 1 106 ? -0.522 8.240 -11.983 1.00 98.12 106 LYS A O 1
ATOM 824 N N . ASP A 1 107 ? -0.602 7.965 -14.218 1.00 98.31 107 ASP A N 1
ATOM 825 C CA . ASP A 1 107 ? -2.059 8.028 -14.326 1.00 98.31 107 ASP A CA 1
ATOM 826 C C . ASP A 1 107 ? -2.720 6.845 -13.608 1.00 98.31 107 ASP A C 1
ATOM 828 O O . ASP A 1 107 ? -3.645 7.042 -12.817 1.00 98.31 107 ASP A O 1
ATOM 832 N N . SER A 1 108 ? -2.194 5.628 -13.781 1.00 97.94 108 SER A N 1
ATOM 833 C CA . SER A 1 108 ? -2.641 4.428 -13.061 1.00 97.94 108 SER A CA 1
ATOM 834 C C . SER A 1 108 ? -2.565 4.617 -11.544 1.00 97.94 108 SER A C 1
ATOM 836 O O . SER A 1 108 ? -3.525 4.315 -10.833 1.00 97.94 108 SER A O 1
ATOM 838 N N . GLN A 1 109 ? -1.462 5.173 -11.033 1.00 98.44 109 GLN A N 1
ATOM 839 C CA . GLN A 1 109 ? -1.288 5.433 -9.603 1.00 98.44 109 GLN A CA 1
ATOM 840 C C . GLN A 1 109 ? -2.267 6.498 -9.089 1.00 98.44 109 GLN A C 1
ATOM 842 O O . GLN A 1 109 ? -2.827 6.349 -7.999 1.00 98.44 109 GLN A O 1
ATOM 847 N N . ALA A 1 110 ? -2.499 7.563 -9.859 1.00 98.62 110 ALA A N 1
ATOM 848 C CA . ALA A 1 110 ? -3.446 8.614 -9.498 1.00 98.62 110 ALA A CA 1
ATOM 849 C C . ALA A 1 110 ? -4.896 8.100 -9.472 1.00 98.62 110 ALA A C 1
ATOM 851 O O . ALA A 1 110 ? -5.635 8.386 -8.526 1.00 98.62 110 ALA A O 1
ATOM 852 N N . LEU A 1 111 ? -5.291 7.311 -10.474 1.00 98.69 111 LEU A N 1
ATOM 853 C CA . LEU A 1 111 ? -6.616 6.695 -10.553 1.00 98.69 111 LEU A CA 1
ATOM 854 C C . LEU A 1 111 ? -6.822 5.654 -9.453 1.00 98.69 111 LEU A C 1
ATOM 856 O O . LEU A 1 111 ? -7.882 5.633 -8.830 1.00 98.69 111 LEU A O 1
ATOM 860 N N . TRP A 1 112 ? -5.801 4.855 -9.141 1.00 98.56 112 TRP A N 1
ATOM 861 C CA . TRP A 1 112 ? -5.844 3.923 -8.017 1.00 98.56 112 TRP A CA 1
ATOM 862 C C . TRP A 1 112 ? -6.119 4.648 -6.690 1.00 98.56 112 TRP A C 1
ATOM 864 O O . TRP A 1 112 ? -7.019 4.245 -5.955 1.00 98.56 112 TRP A O 1
ATOM 874 N N . LYS A 1 113 ? -5.441 5.774 -6.408 1.00 98.69 113 LYS A N 1
ATOM 875 C CA . LYS A 1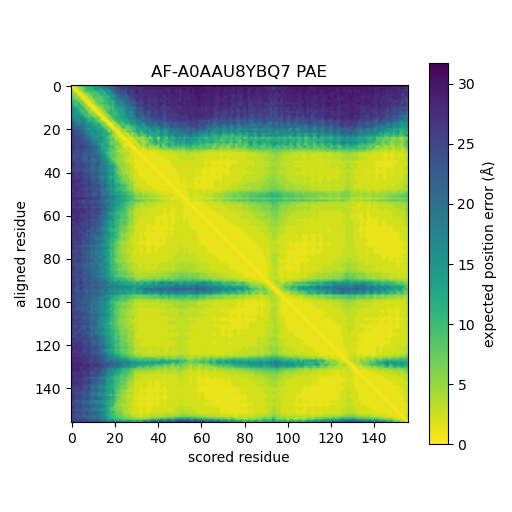 113 ? -5.697 6.579 -5.192 1.00 98.69 113 LYS A CA 1
ATOM 876 C C . LYS A 1 113 ? -7.159 7.051 -5.111 1.00 98.69 113 LYS A C 1
ATOM 878 O O . LYS A 1 113 ? -7.748 7.034 -4.029 1.00 98.69 113 LYS A O 1
ATOM 883 N N . GLN A 1 114 ? -7.755 7.446 -6.238 1.00 98.75 114 GLN A N 1
ATOM 884 C CA . GLN A 1 114 ? -9.165 7.853 -6.301 1.00 98.75 114 GLN A CA 1
ATOM 885 C C . GLN A 1 114 ? -10.119 6.674 -6.089 1.00 98.75 114 GLN A C 1
ATOM 887 O O . GLN A 1 114 ? -11.064 6.791 -5.308 1.00 98.75 114 GLN A O 1
ATOM 892 N N . TYR A 1 115 ? -9.844 5.540 -6.733 1.00 98.56 115 TYR A N 1
ATOM 893 C CA . TYR A 1 115 ? -10.614 4.309 -6.584 1.00 98.56 115 TYR A CA 1
ATOM 894 C C . TYR A 1 115 ? -10.644 3.835 -5.125 1.00 98.56 115 TYR A C 1
ATOM 896 O O . TYR A 1 115 ? -11.723 3.686 -4.559 1.00 98.56 115 TYR A O 1
ATOM 904 N N . VAL A 1 116 ? -9.479 3.699 -4.482 1.00 98.56 116 VAL A N 1
ATOM 905 C CA . VAL A 1 116 ? -9.380 3.257 -3.078 1.00 98.56 116 VAL A CA 1
ATOM 906 C C . VAL A 1 116 ? -10.130 4.196 -2.143 1.00 98.56 116 VAL A C 1
ATOM 908 O O . VAL A 1 116 ? -10.776 3.751 -1.194 1.00 98.56 116 VAL A O 1
ATOM 911 N N . LYS A 1 117 ? -10.064 5.506 -2.401 1.00 98.31 117 LYS A N 1
ATOM 912 C CA . LYS A 1 117 ? -10.830 6.481 -1.628 1.00 98.31 117 LYS A CA 1
ATOM 913 C C . LYS A 1 117 ? -12.332 6.238 -1.775 1.00 98.31 117 LYS A C 1
ATOM 915 O O . LYS A 1 117 ? -13.007 6.127 -0.759 1.00 98.31 117 LYS A O 1
ATOM 920 N N . ALA A 1 118 ? -12.837 6.169 -3.004 1.00 98.62 118 ALA A N 1
ATOM 921 C CA . ALA A 1 118 ? -14.263 5.990 -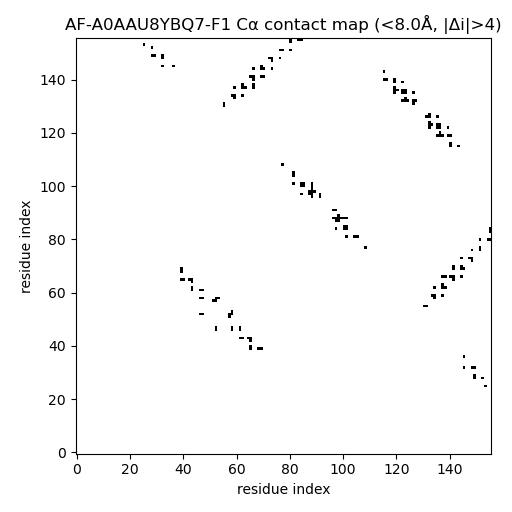3.257 1.00 98.62 118 ALA A CA 1
ATOM 922 C C . ALA A 1 118 ? -14.789 4.675 -2.661 1.00 98.62 118 ALA A C 1
ATOM 924 O O . ALA A 1 118 ? -15.814 4.677 -1.984 1.00 98.62 118 ALA A O 1
ATOM 925 N N . ASP A 1 119 ? -14.053 3.581 -2.851 1.00 98.44 119 ASP A N 1
ATOM 926 C CA . ASP A 1 119 ? -14.435 2.249 -2.382 1.00 98.44 119 ASP A CA 1
ATOM 927 C C . ASP A 1 119 ? -14.477 2.172 -0.847 1.00 98.44 119 ASP A C 1
ATOM 929 O O . ASP A 1 119 ? -15.496 1.825 -0.245 1.00 98.44 119 ASP A O 1
ATOM 933 N N . CYS A 1 120 ? -13.403 2.600 -0.179 1.00 98.06 120 CYS A N 1
ATOM 934 C CA . CYS A 1 120 ? -13.342 2.521 1.278 1.00 98.06 120 CYS A CA 1
ATOM 935 C C . CYS A 1 120 ? -14.237 3.557 1.981 1.00 98.06 120 CYS A C 1
ATOM 937 O O . CYS A 1 120 ? -14.684 3.306 3.102 1.00 98.06 120 CYS A O 1
ATOM 939 N N . ASP A 1 121 ? -14.526 4.699 1.348 1.00 97.50 121 ASP A N 1
ATOM 940 C CA . ASP A 1 121 ? -15.546 5.633 1.839 1.00 97.50 121 ASP A CA 1
ATOM 941 C C . ASP A 1 121 ? -16.962 5.046 1.665 1.00 97.50 121 ASP A C 1
ATOM 943 O O . ASP A 1 121 ? -17.823 5.264 2.518 1.00 97.50 121 ASP A O 1
ATOM 947 N N . GLY A 1 122 ? -17.193 4.244 0.619 1.00 97.56 122 GLY A N 1
ATOM 948 C CA . GLY A 1 122 ? -18.414 3.453 0.448 1.00 97.56 122 GLY A CA 1
ATOM 949 C C . GLY A 1 122 ? -18.630 2.467 1.598 1.00 97.56 122 GLY A C 1
ATOM 950 O O . GLY A 1 122 ? -19.683 2.489 2.233 1.00 97.56 122 GLY A O 1
ATOM 951 N N . ILE A 1 123 ? -17.601 1.690 1.954 1.00 95.75 123 ILE A N 1
ATOM 952 C CA . ILE A 1 123 ? -17.635 0.762 3.103 1.00 95.75 123 ILE A CA 1
ATOM 953 C C . ILE A 1 123 ? -17.894 1.501 4.424 1.00 95.75 123 ILE A C 1
ATOM 955 O O . ILE A 1 123 ? -18.652 1.029 5.279 1.00 95.75 123 ILE A O 1
ATOM 959 N N . TYR A 1 124 ? -17.289 2.680 4.602 1.00 95.94 124 TYR A N 1
ATOM 960 C CA . TYR A 1 124 ? -17.559 3.531 5.762 1.00 95.94 124 TYR A CA 1
ATOM 961 C C . TYR A 1 124 ? -19.037 3.937 5.838 1.00 95.94 124 TYR A C 1
ATOM 963 O O . TYR A 1 124 ? -19.643 3.875 6.912 1.00 95.94 124 TYR A O 1
ATOM 971 N N . ALA A 1 125 ? -19.604 4.368 4.707 1.00 96.06 125 ALA A N 1
ATOM 972 C CA . ALA A 1 125 ? -20.985 4.826 4.608 1.00 96.06 125 ALA A CA 1
ATOM 973 C C . ALA A 1 125 ? -21.991 3.684 4.814 1.00 96.06 125 ALA A C 1
ATOM 975 O O . ALA A 1 125 ? -22.974 3.868 5.531 1.00 96.06 125 ALA A O 1
ATOM 976 N N . GLU A 1 126 ? -21.724 2.498 4.264 1.00 94.31 126 GLU A N 1
ATOM 977 C CA . GLU A 1 126 ? -22.534 1.291 4.478 1.00 94.31 126 GLU A CA 1
ATOM 978 C C . GLU A 1 126 ? -22.584 0.900 5.965 1.00 94.31 126 GLU A C 1
ATOM 980 O O . GLU A 1 126 ? -23.625 0.510 6.492 1.00 94.31 126 GLU A O 1
ATOM 985 N N . SER A 1 127 ? -21.478 1.097 6.684 1.00 90.75 127 SER A N 1
ATOM 986 C CA . SER A 1 127 ? -21.334 0.723 8.096 1.00 90.75 127 SER A CA 1
ATOM 987 C C . SER A 1 127 ? -21.819 1.798 9.084 1.00 90.75 127 SER A C 1
ATOM 989 O O . SER A 1 127 ? -21.421 1.791 10.251 1.00 90.75 127 SER A O 1
ATOM 991 N N . ALA A 1 128 ? -22.668 2.742 8.659 1.00 83.50 128 ALA A N 1
ATOM 992 C CA . ALA A 1 128 ? -22.978 3.966 9.411 1.00 83.50 128 ALA A CA 1
ATOM 993 C C . ALA A 1 128 ? -23.475 3.757 10.856 1.00 83.50 128 ALA A C 1
ATOM 995 O O . ALA A 1 128 ? -23.252 4.628 11.698 1.00 83.50 128 ALA A O 1
ATOM 996 N N . ALA A 1 129 ? -24.115 2.623 11.151 1.00 79.44 129 ALA A N 1
ATOM 997 C CA . ALA A 1 129 ? -24.675 2.316 12.467 1.00 79.44 129 ALA A CA 1
ATOM 998 C C . ALA A 1 129 ? -23.640 1.836 13.510 1.00 79.44 129 ALA A C 1
ATOM 1000 O O . ALA A 1 129 ? -23.953 1.800 14.699 1.00 79.44 129 ALA A O 1
ATOM 1001 N N . GLY A 1 130 ? -22.424 1.453 13.098 1.00 86.38 130 GLY A N 1
ATOM 1002 C CA . GLY A 1 130 ? -21.420 0.842 13.974 1.00 86.38 130 GLY A CA 1
ATOM 1003 C C . GLY A 1 130 ? -20.224 1.745 14.273 1.00 86.38 130 GLY A C 1
ATOM 1004 O O . GLY A 1 130 ? -19.696 2.421 13.390 1.00 86.38 130 GLY A O 1
ATOM 1005 N N . THR A 1 131 ? -19.710 1.694 15.505 1.00 83.81 131 THR A N 1
ATOM 1006 C CA . THR A 1 131 ? -18.453 2.375 15.871 1.00 83.81 131 THR A CA 1
ATOM 1007 C C . THR A 1 131 ? -17.243 1.810 15.119 1.00 83.81 131 THR A C 1
ATOM 1009 O O . THR A 1 131 ? -16.275 2.531 14.902 1.00 83.81 131 THR A O 1
ATOM 1012 N N . ALA A 1 132 ? -17.321 0.557 14.655 1.00 88.19 132 ALA A N 1
ATOM 1013 C CA . ALA A 1 132 ? -16.281 -0.132 13.888 1.00 88.19 132 ALA A CA 1
ATOM 1014 C C . ALA A 1 132 ? -16.151 0.323 12.418 1.00 88.19 132 ALA A C 1
ATOM 1016 O O . ALA A 1 132 ? -15.239 -0.125 11.726 1.00 88.19 132 ALA A O 1
ATOM 1017 N N . ARG A 1 133 ? -17.025 1.215 11.924 1.00 93.00 133 ARG A N 1
ATOM 1018 C CA . ARG A 1 133 ? -17.022 1.678 10.521 1.00 93.00 133 ARG A CA 1
ATOM 1019 C C . ARG A 1 133 ? -15.680 2.242 10.056 1.00 93.00 133 ARG A C 1
ATOM 1021 O O . ARG A 1 133 ? -15.258 1.997 8.929 1.00 93.00 133 ARG A O 1
ATOM 1028 N N . SER A 1 134 ? -14.997 2.969 10.940 1.00 93.44 134 SER A N 1
ATOM 1029 C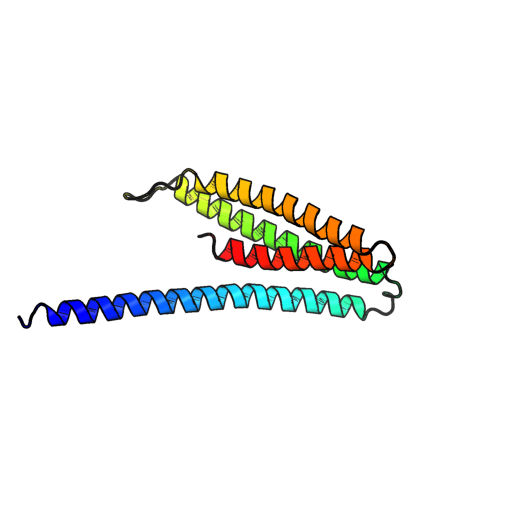 CA . SER A 1 134 ? -13.655 3.495 10.689 1.00 93.44 134 SER A CA 1
ATOM 1030 C C . SER A 1 134 ? -12.664 2.351 10.496 1.00 93.44 134 SER A C 1
ATOM 1032 O O . SER A 1 134 ? -11.918 2.351 9.520 1.00 93.44 134 SER A O 1
ATOM 1034 N N . GLY A 1 135 ? -12.719 1.342 11.367 1.00 94.19 135 GLY A N 1
ATOM 1035 C CA . GLY A 1 135 ? -11.927 0.124 11.263 1.00 94.19 135 GLY A CA 1
ATOM 1036 C C . GLY A 1 135 ? -12.134 -0.610 9.937 1.00 94.19 135 GLY A C 1
ATOM 1037 O O . GLY A 1 135 ? -11.159 -0.954 9.273 1.00 94.19 135 GLY A O 1
ATOM 1038 N N . TYR A 1 136 ? -13.380 -0.783 9.484 1.00 94.44 136 TYR A N 1
ATOM 1039 C CA . TYR A 1 136 ? -13.662 -1.418 8.188 1.00 94.44 136 TYR A CA 1
ATOM 1040 C C . TYR A 1 136 ? -13.084 -0.632 7.009 1.00 94.44 136 TYR A C 1
ATOM 1042 O O . TYR A 1 136 ? -12.427 -1.212 6.143 1.00 94.44 136 TYR A O 1
ATOM 1050 N N . ALA A 1 137 ? -13.257 0.690 7.000 1.00 96.88 137 ALA A N 1
ATOM 1051 C CA . ALA A 1 137 ? -12.705 1.551 5.958 1.00 96.88 137 ALA A CA 1
ATOM 1052 C C . ALA A 1 137 ? -11.165 1.544 5.952 1.00 96.88 137 ALA A C 1
ATOM 1054 O O . ALA A 1 137 ? -10.541 1.518 4.892 1.00 96.88 137 ALA A O 1
ATOM 1055 N N . LEU A 1 138 ? -10.529 1.527 7.126 1.00 97.50 138 LEU A N 1
ATOM 1056 C CA . LEU A 1 138 ? -9.075 1.415 7.242 1.00 97.50 138 LEU A CA 1
ATOM 1057 C C . LEU A 1 138 ? -8.576 0.046 6.759 1.00 97.50 138 LEU A C 1
ATOM 1059 O O . LEU A 1 138 ? -7.610 -0.018 6.001 1.00 97.50 138 LEU A O 1
ATOM 1063 N N . PHE A 1 139 ? -9.255 -1.043 7.123 1.00 95.69 139 PHE A N 1
ATOM 1064 C CA . PHE A 1 139 ? -8.886 -2.386 6.675 1.00 95.69 139 PHE A CA 1
ATOM 1065 C C . PHE A 1 139 ? -9.070 -2.558 5.159 1.00 95.69 139 PHE A C 1
ATOM 1067 O O . PHE A 1 139 ? -8.253 -3.204 4.505 1.00 95.69 139 PHE A O 1
ATOM 1074 N N . CYS A 1 140 ? -10.088 -1.918 4.574 1.00 97.56 140 CYS A N 1
ATOM 1075 C CA . CYS A 1 140 ? -10.235 -1.796 3.123 1.00 97.56 140 CYS A CA 1
ATOM 1076 C C . CYS A 1 140 ? -9.000 -1.151 2.477 1.00 97.56 140 CYS A C 1
ATOM 1078 O O . CYS A 1 140 ? -8.419 -1.716 1.549 1.00 97.56 140 CYS A O 1
ATOM 1080 N N . ARG A 1 141 ? -8.538 -0.009 3.009 1.00 98.56 141 ARG A N 1
ATOM 1081 C CA . ARG A 1 141 ? -7.352 0.693 2.482 1.00 98.56 141 ARG A CA 1
ATOM 1082 C C . ARG A 1 141 ? -6.100 -0.174 2.562 1.00 98.56 141 ARG A C 1
ATOM 1084 O O . ARG A 1 141 ? -5.320 -0.198 1.618 1.00 98.56 141 ARG A O 1
ATOM 1091 N N . TYR A 1 142 ? -5.935 -0.908 3.660 1.00 98.50 142 TYR A N 1
ATOM 1092 C CA . TYR A 1 142 ? -4.847 -1.869 3.820 1.00 98.50 142 TYR A CA 1
ATOM 1093 C C . TYR A 1 142 ? -4.856 -2.950 2.728 1.00 98.50 142 TYR A C 1
ATOM 1095 O O . TYR A 1 142 ? -3.841 -3.160 2.066 1.00 98.50 142 TYR A O 1
ATOM 1103 N N . LYS A 1 143 ? -6.004 -3.596 2.484 1.00 97.88 143 LYS A N 1
ATOM 1104 C CA . LYS A 1 143 ? -6.122 -4.625 1.437 1.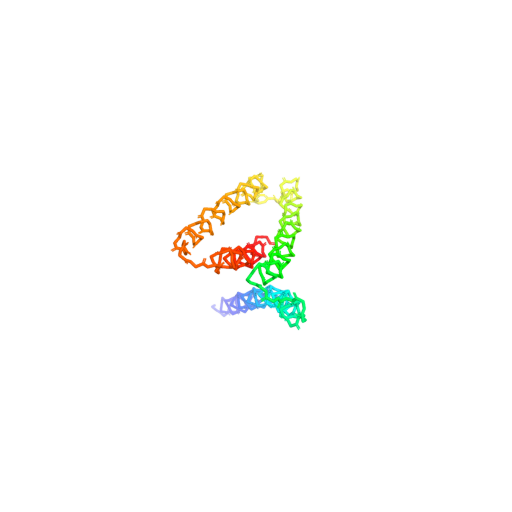00 97.88 143 LYS A CA 1
ATOM 1105 C C . LYS A 1 143 ? -5.773 -4.079 0.058 1.00 97.88 143 LYS A C 1
ATOM 1107 O O . LYS A 1 143 ? -5.024 -4.709 -0.684 1.00 97.88 143 LYS A O 1
ATOM 1112 N N . HIS A 1 144 ? -6.270 -2.886 -0.265 1.00 98.62 144 HIS A N 1
ATOM 1113 C CA . HIS A 1 144 ? -5.944 -2.229 -1.529 1.00 98.62 144 HIS A CA 1
ATOM 1114 C C . HIS A 1 144 ? -4.464 -1.886 -1.661 1.00 98.62 144 HIS A C 1
ATOM 1116 O O . HIS A 1 144 ? -3.927 -1.983 -2.763 1.00 98.62 144 HIS A O 1
ATOM 1122 N N . ALA A 1 145 ? -3.790 -1.527 -0.566 1.00 98.62 145 ALA A N 1
ATOM 1123 C CA . ALA A 1 145 ? -2.347 -1.320 -0.579 1.00 98.62 145 ALA A CA 1
ATOM 1124 C C . ALA A 1 145 ? -1.599 -2.620 -0.922 1.00 98.62 145 ALA A C 1
ATOM 1126 O O . ALA A 1 145 ? -0.750 -2.606 -1.809 1.00 98.62 145 ALA A O 1
ATOM 1127 N N . LEU A 1 146 ? -1.966 -3.760 -0.321 1.00 98.00 146 LEU A N 1
ATOM 1128 C CA . LEU A 1 146 ? -1.366 -5.057 -0.670 1.00 98.00 146 LEU A CA 1
ATOM 1129 C C . LEU A 1 146 ? -1.607 -5.444 -2.134 1.00 98.00 146 LEU A C 1
ATOM 1131 O O . LEU A 1 146 ? -0.687 -5.891 -2.815 1.00 98.00 146 LEU A O 1
ATOM 1135 N N . HIS A 1 147 ? -2.828 -5.250 -2.638 1.00 96.88 147 HIS A N 1
ATOM 1136 C CA . HIS A 1 147 ? -3.136 -5.502 -4.047 1.00 96.88 147 HIS A CA 1
ATOM 1137 C C . HIS A 1 147 ? -2.311 -4.608 -4.973 1.00 96.88 147 HIS A C 1
ATOM 1139 O O . HIS A 1 147 ? -1.827 -5.069 -6.005 1.00 96.88 147 HIS A O 1
ATOM 1145 N N . ARG A 1 148 ? -2.104 -3.341 -4.596 1.00 98.06 148 ARG A N 1
ATOM 1146 C CA . ARG A 1 148 ? -1.285 -2.427 -5.389 1.00 98.06 148 ARG A CA 1
ATOM 1147 C C . ARG A 1 148 ? 0.187 -2.810 -5.380 1.00 98.06 148 ARG A C 1
ATOM 1149 O O . ARG A 1 148 ? 0.820 -2.660 -6.416 1.00 98.06 148 ARG A O 1
ATOM 1156 N N . LEU A 1 149 ? 0.717 -3.322 -4.268 1.00 97.69 149 LEU A N 1
ATOM 1157 C CA . LEU A 1 149 ? 2.090 -3.831 -4.220 1.00 97.69 149 LEU A CA 1
ATOM 1158 C C . LEU A 1 149 ? 2.302 -4.957 -5.235 1.00 97.69 149 LEU A C 1
ATOM 1160 O O . LEU A 1 149 ? 3.233 -4.860 -6.025 1.00 97.69 149 LEU A O 1
ATOM 1164 N N . ARG A 1 150 ? 1.392 -5.939 -5.287 1.00 95.19 150 ARG A N 1
ATOM 1165 C CA . ARG A 1 150 ? 1.434 -7.017 -6.293 1.00 95.19 150 ARG A CA 1
ATOM 1166 C C . ARG A 1 150 ? 1.343 -6.479 -7.721 1.00 95.19 150 ARG A C 1
ATOM 1168 O O . ARG A 1 150 ? 2.169 -6.803 -8.559 1.00 95.19 150 ARG A O 1
ATOM 1175 N N . ALA A 1 151 ? 0.390 -5.582 -7.976 1.00 94.81 151 ALA A N 1
ATOM 1176 C CA . ALA A 1 151 ? 0.222 -4.995 -9.304 1.00 94.81 151 ALA A CA 1
ATOM 1177 C C . ALA A 1 151 ? 1.439 -4.160 -9.749 1.00 94.81 151 ALA A C 1
ATOM 1179 O O . ALA A 1 151 ? 1.741 -4.094 -10.936 1.00 94.81 151 ALA A O 1
ATOM 1180 N N . LEU A 1 152 ? 2.127 -3.495 -8.815 1.00 95.88 152 LEU A N 1
ATOM 1181 C CA . LEU A 1 152 ? 3.372 -2.785 -9.109 1.00 95.88 152 LEU A CA 1
ATOM 1182 C C . LEU A 1 152 ? 4.550 -3.746 -9.299 1.00 95.88 152 LEU A C 1
ATOM 1184 O O . LEU A 1 152 ? 5.472 -3.420 -10.035 1.00 95.88 152 LEU A O 1
ATOM 1188 N N . ASP A 1 153 ? 4.531 -4.915 -8.664 1.00 91.81 153 ASP A N 1
ATOM 1189 C CA . ASP A 1 153 ? 5.527 -5.965 -8.878 1.00 91.81 153 ASP A CA 1
ATOM 1190 C C . ASP A 1 153 ? 5.465 -6.564 -10.283 1.00 91.81 153 ASP A C 1
ATOM 1192 O O . ASP A 1 153 ? 6.510 -6.812 -10.880 1.00 91.81 153 ASP A O 1
ATOM 1196 N N . GLU A 1 154 ? 4.260 -6.683 -10.836 1.00 86.88 154 GLU A N 1
ATOM 1197 C CA . GLU A 1 154 ? 4.015 -7.087 -12.228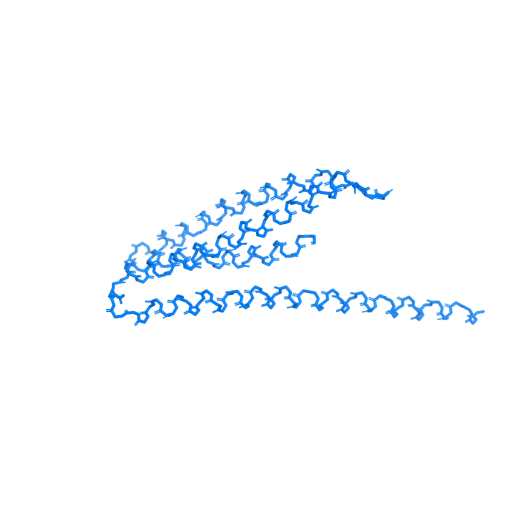 1.00 86.88 154 GLU A CA 1
ATOM 1198 C C . GLU A 1 154 ? 4.334 -5.986 -13.254 1.00 86.88 154 GLU A C 1
ATOM 1200 O O . GLU A 1 154 ? 4.465 -6.249 -14.449 1.00 86.88 154 GLU A O 1
ATOM 1205 N N . TRP A 1 155 ? 4.445 -4.734 -12.811 1.00 80.25 155 TRP A N 1
ATOM 1206 C CA . TRP A 1 155 ? 4.848 -3.625 -13.666 1.00 80.25 155 TRP A CA 1
ATOM 1207 C C . TRP A 1 155 ? 6.361 -3.649 -13.858 1.00 80.25 155 TRP A C 1
ATOM 1209 O O . TRP A 1 155 ? 7.069 -3.209 -12.962 1.00 80.25 155 TRP A O 1
ATOM 1219 N N . LEU A 1 156 ? 6.840 -4.092 -15.024 1.00 64.69 156 LEU A N 1
ATOM 1220 C CA . LEU A 1 156 ? 8.269 -4.215 -15.379 1.00 64.69 156 LEU A CA 1
ATOM 1221 C C . LEU A 1 156 ? 9.011 -5.249 -14.519 1.00 64.69 156 LEU A C 1
ATOM 1223 O O . LEU A 1 156 ? 9.674 -4.853 -13.525 1.00 64.69 156 LEU A O 1
#

Radius of gyration: 21.92 Å; Cα contacts (8 Å, |Δi|>4): 102; chains: 1; bounding box: 42×45×70 Å

Secondary structure (DSSP, 8-state):
-HHHHHHHHHHHHHHHHHHHHHHHHHHHHHHHHHHHHHHHHHHHHHHHTSTT--SHHHHHHHHHHHHHHHHHHHHHHHHHHHHHHHHHHHS--SS---TTHHHHHHHHHHHHHHHHHHHHHHHHHHTTT-TTHHHHHHHHHHHHHHHHHHHHHS--

Mean predicted aligned error: 8.67 Å

pLDDT: mean 86.71, std 17.33, range [42.41, 98.75]

Nearest PDB structures (foldseek):
  8tn1-assembly1_B  TM=3.907E-01  e=7.423E-01  synthetic construct
  8vc1-assembly1_A  TM=3.581E-01  e=1.319E+00  Bombyx mori

Foldseek 3Di:
DVVVVVVVVVVVVVVVVVVVVVVVLLVVLLVVLVVLLVVLVVQLVVQCPPPPQDDLVSNLVSLVSSLVSLVVLLVVLLVVLLVVLVVCQVPPDPPDHSVCVNVVSVVVVVVLVVVLVVVLVVQLVVCVVDPCSSVSSSVSSNVSSSVSSSVSSVRD